Protein AF-A0A0R1UQC5-F1 (afdb_monomer_lite)

InterPro domains:
  IPR019931 LPXTG cell wall anchor motif [PF00746] (118-158)
  IPR019931 LPXTG cell wall anchor motif [PS50847] (125-158)

Structure (mmCIF, N/CA/C/O backbone):
data_AF-A0A0R1UQC5-F1
#
_entry.id   AF-A0A0R1UQC5-F1
#
loop_
_atom_site.group_PDB
_atom_site.id
_atom_site.type_symbol
_atom_site.label_atom_id
_atom_site.label_alt_id
_atom_site.label_comp_id
_atom_site.label_asym_id
_atom_site.label_entity_id
_atom_site.label_seq_id
_atom_site.pdbx_PDB_ins_code
_atom_site.Cartn_x
_atom_site.Cartn_y
_atom_site.Cartn_z
_atom_site.occupancy
_atom_site.B_iso_or_equiv
_atom_site.auth_seq_id
_atom_site.auth_comp_id
_atom_site.auth_asym_id
_atom_site.auth_atom_id
_atom_site.pdbx_PDB_model_num
ATOM 1 N N . MET A 1 1 ? 6.872 8.616 -10.775 1.00 82.56 1 MET A N 1
ATOM 2 C CA . MET A 1 1 ? 5.894 8.017 -9.847 1.00 82.56 1 MET A CA 1
ATOM 3 C C . MET A 1 1 ? 4.500 8.182 -10.432 1.00 82.56 1 MET A C 1
ATOM 5 O O . MET A 1 1 ? 4.263 9.197 -11.081 1.00 82.56 1 MET A O 1
ATOM 9 N N . ILE A 1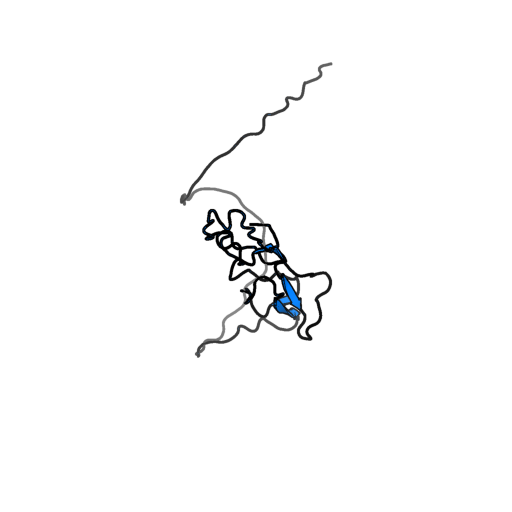 2 ? 3.625 7.192 -10.259 1.00 90.44 2 ILE A N 1
ATOM 10 C CA . ILE A 1 2 ? 2.199 7.293 -10.594 1.00 90.44 2 ILE A CA 1
ATOM 11 C C . ILE A 1 2 ? 1.441 7.068 -9.291 1.00 90.44 2 ILE A C 1
ATOM 13 O O . ILE A 1 2 ? 1.561 5.994 -8.711 1.00 90.44 2 ILE A O 1
ATOM 17 N N . ASP A 1 3 ? 0.690 8.068 -8.840 1.00 92.12 3 ASP A N 1
ATOM 18 C CA . ASP A 1 3 ? -0.016 8.006 -7.560 1.00 92.12 3 ASP A CA 1
ATOM 19 C C . ASP A 1 3 ? -0.950 6.790 -7.497 1.00 92.12 3 ASP A C 1
ATOM 21 O O . ASP A 1 3 ? -1.779 6.569 -8.386 1.00 92.12 3 ASP A O 1
ATOM 25 N N . GLY A 1 4 ? -0.803 5.993 -6.439 1.00 95.94 4 GLY A N 1
ATOM 26 C CA . GLY A 1 4 ? -1.564 4.766 -6.222 1.00 95.94 4 GLY A CA 1
ATOM 27 C C . GLY A 1 4 ? -1.036 3.543 -6.980 1.00 95.94 4 GLY A C 1
ATOM 28 O O . GLY A 1 4 ? -1.696 2.504 -6.968 1.00 95.94 4 GLY A O 1
ATOM 29 N N . TYR A 1 5 ? 0.130 3.633 -7.629 1.00 97.94 5 TYR A N 1
ATOM 30 C CA . TYR A 1 5 ? 0.761 2.514 -8.334 1.00 97.94 5 TYR A CA 1
ATOM 31 C C . TYR A 1 5 ? 2.260 2.419 -8.036 1.00 97.94 5 TYR A C 1
ATOM 33 O O . TYR A 1 5 ? 2.931 3.435 -7.890 1.00 97.94 5 TYR A O 1
ATOM 41 N N . TYR A 1 6 ? 2.803 1.204 -8.015 1.00 97.50 6 TYR A N 1
ATOM 42 C CA . TYR A 1 6 ? 4.239 0.935 -7.929 1.00 97.50 6 TYR A CA 1
ATOM 43 C C . TYR A 1 6 ? 4.742 0.273 -9.220 1.00 97.50 6 TYR A C 1
ATOM 45 O O . TYR A 1 6 ? 3.996 -0.445 -9.895 1.00 97.50 6 TYR A O 1
ATOM 53 N N . ALA A 1 7 ? 5.986 0.557 -9.593 1.00 96.69 7 ALA A N 1
ATOM 54 C CA . ALA A 1 7 ? 6.656 -0.035 -10.744 1.00 96.69 7 ALA A CA 1
ATOM 55 C C . ALA A 1 7 ? 7.235 -1.416 -10.401 1.00 96.69 7 ALA A C 1
ATOM 57 O O . ALA A 1 7 ? 7.593 -1.694 -9.259 1.00 96.69 7 ALA A O 1
ATOM 58 N N . ASP A 1 8 ? 7.364 -2.281 -11.404 1.00 95.19 8 ASP A N 1
ATOM 59 C CA . ASP A 1 8 ? 8.067 -3.561 -11.289 1.00 95.19 8 ASP A CA 1
ATOM 60 C C . ASP A 1 8 ? 9.596 -3.422 -11.247 1.00 95.19 8 ASP A C 1
ATOM 62 O O . ASP A 1 8 ? 10.276 -4.347 -10.801 1.00 95.19 8 ASP A O 1
ATOM 66 N N . VAL A 1 9 ? 10.126 -2.282 -11.694 1.00 91.75 9 VAL A N 1
ATOM 67 C CA . VAL A 1 9 ? 11.558 -1.964 -11.711 1.00 91.75 9 VAL A CA 1
ATOM 68 C C . VAL A 1 9 ? 11.817 -0.530 -11.250 1.00 91.75 9 VAL A C 1
ATOM 70 O O . VAL A 1 9 ? 11.026 0.372 -11.526 1.00 91.75 9 VAL A O 1
ATOM 73 N N . GLU A 1 10 ? 12.946 -0.325 -10.569 1.00 88.94 10 GLU A N 1
ATOM 74 C CA . GLU A 1 10 ? 13.385 0.990 -10.079 1.00 88.94 10 GLU A CA 1
ATOM 75 C C . GLU A 1 10 ? 13.829 1.900 -11.231 1.00 88.94 10 GLU A C 1
ATOM 77 O O . GLU A 1 10 ? 13.413 3.054 -11.336 1.00 88.94 10 GLU A O 1
ATOM 82 N N . GLU A 1 11 ? 14.606 1.342 -12.159 1.00 86.94 11 GLU A N 1
ATOM 83 C CA . GLU A 1 11 ? 15.095 2.036 -13.342 1.00 86.94 11 GLU A CA 1
ATOM 84 C C . GLU A 1 11 ? 14.754 1.255 -14.612 1.00 86.94 11 GLU A C 1
ATOM 86 O O . GLU A 1 11 ? 15.038 0.064 -14.751 1.00 86.94 11 GLU A O 1
ATOM 91 N N . ALA A 1 12 ? 14.179 1.952 -15.589 1.00 79.94 12 ALA A N 1
ATOM 92 C CA . ALA A 1 12 ? 13.994 1.425 -16.931 1.00 79.94 12 ALA A CA 1
ATOM 93 C C . ALA A 1 12 ? 15.250 1.718 -17.758 1.00 79.94 12 ALA A C 1
ATOM 95 O O . ALA A 1 12 ? 15.445 2.849 -18.206 1.00 79.94 12 ALA A O 1
ATOM 96 N N . GLY A 1 13 ? 16.126 0.734 -17.974 1.00 72.62 13 GLY A N 1
ATOM 97 C CA . GLY A 1 13 ? 17.359 1.006 -18.716 1.00 72.62 13 GLY A CA 1
ATOM 98 C C . GLY A 1 13 ? 18.441 -0.060 -18.615 1.00 72.62 13 GLY A C 1
ATOM 99 O O . GLY A 1 13 ? 18.204 -1.172 -18.161 1.00 72.62 13 GLY A O 1
ATOM 100 N N . GLY A 1 14 ? 19.641 0.288 -19.090 1.00 68.44 14 GLY A N 1
ATOM 101 C CA . GLY A 1 14 ? 20.833 -0.568 -19.024 1.00 68.44 14 GLY A CA 1
ATOM 102 C C . GLY A 1 14 ? 21.055 -1.486 -20.230 1.00 68.44 14 GLY A C 1
ATOM 103 O O . GLY A 1 14 ? 21.843 -2.424 -20.149 1.00 68.44 14 GLY A O 1
ATOM 104 N N . VAL A 1 15 ? 20.383 -1.240 -21.358 1.00 74.06 15 VAL A N 1
ATOM 105 C CA . VAL A 1 15 ? 20.489 -2.109 -22.538 1.00 74.06 15 VAL A CA 1
ATOM 106 C C . VAL A 1 15 ? 21.450 -1.510 -23.564 1.00 74.06 15 VAL A C 1
ATOM 108 O O . VAL A 1 15 ? 21.261 -0.388 -24.029 1.00 74.06 15 VAL A O 1
ATOM 111 N N . THR A 1 16 ? 22.479 -2.265 -23.946 1.00 78.50 16 THR A N 1
ATOM 112 C CA . THR A 1 16 ? 23.357 -1.914 -25.069 1.00 78.50 16 THR A CA 1
ATOM 113 C C . THR A 1 16 ? 22.694 -2.306 -26.389 1.00 78.50 16 THR A C 1
ATOM 115 O O . THR A 1 16 ? 22.308 -3.461 -26.571 1.00 78.50 16 THR A O 1
ATOM 118 N N . VAL A 1 17 ? 22.575 -1.352 -27.313 1.00 85.25 17 VAL A N 1
ATOM 119 C CA . VAL A 1 17 ? 22.159 -1.604 -28.702 1.00 85.25 17 VAL A CA 1
ATOM 120 C C . VAL A 1 17 ? 23.380 -1.933 -29.557 1.00 85.25 17 VAL A C 1
ATOM 122 O O . VAL A 1 17 ? 24.45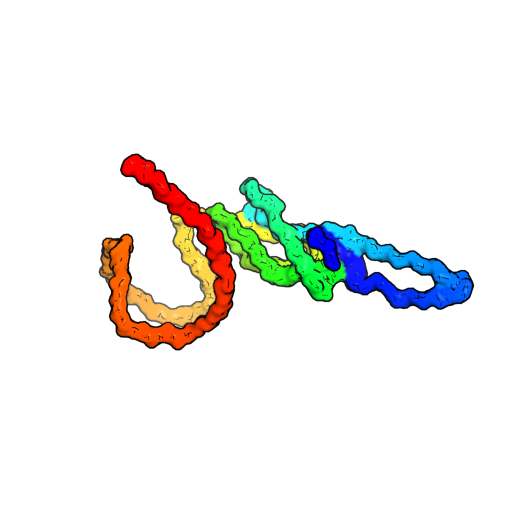7 -1.369 -29.352 1.00 85.25 17 VAL A O 1
ATOM 125 N N . THR A 1 18 ? 23.229 -2.836 -30.519 1.00 87.38 18 THR A N 1
ATOM 126 C CA . THR A 1 18 ? 24.282 -3.166 -31.493 1.00 87.38 18 THR A CA 1
ATOM 127 C C . THR A 1 18 ? 23.773 -2.895 -32.909 1.00 87.38 18 THR A C 1
ATOM 129 O O . THR A 1 18 ? 22.564 -2.795 -33.106 1.00 87.38 18 THR A O 1
ATOM 132 N N . PRO A 1 19 ? 24.647 -2.781 -33.928 1.00 91.31 19 PRO A N 1
ATOM 133 C CA . PRO A 1 19 ? 24.190 -2.690 -35.316 1.00 91.31 19 PRO A CA 1
ATOM 134 C C . PRO A 1 19 ? 23.297 -3.867 -35.742 1.00 91.31 19 PRO A C 1
ATOM 136 O O . PRO A 1 19 ? 22.377 -3.672 -36.531 1.00 91.31 19 PRO A O 1
ATOM 139 N N . ASP A 1 20 ? 23.547 -5.061 -35.192 1.00 91.88 20 ASP A N 1
ATOM 140 C CA . ASP A 1 20 ? 22.769 -6.279 -35.455 1.00 91.88 20 ASP A CA 1
ATOM 141 C C . ASP A 1 20 ? 21.440 -6.329 -34.681 1.00 91.88 20 ASP A C 1
ATOM 143 O O . ASP A 1 20 ? 20.511 -7.022 -35.091 1.00 91.88 20 ASP A O 1
ATOM 147 N N . ASP A 1 21 ? 21.333 -5.588 -33.575 1.00 86.69 21 ASP A N 1
ATOM 148 C CA . ASP A 1 21 ? 20.112 -5.454 -32.779 1.00 86.69 21 ASP A CA 1
ATOM 149 C C . ASP A 1 21 ? 19.897 -3.988 -32.350 1.00 86.69 21 ASP A C 1
ATOM 151 O O . ASP A 1 21 ? 20.170 -3.600 -31.203 1.00 86.69 21 ASP A O 1
ATOM 155 N N . PRO A 1 22 ? 19.463 -3.139 -33.303 1.00 87.75 22 PRO A N 1
ATOM 156 C CA . PRO A 1 22 ? 19.383 -1.697 -33.101 1.00 87.75 22 PRO A CA 1
ATOM 157 C C . PRO A 1 22 ? 18.138 -1.268 -32.315 1.00 87.75 22 PRO A C 1
ATOM 159 O O . PRO A 1 22 ? 18.077 -0.132 -31.849 1.00 87.75 22 PRO A O 1
ATOM 162 N N . ASN A 1 23 ? 17.139 -2.148 -32.172 1.00 89.31 23 ASN A N 1
ATOM 163 C CA . ASN A 1 23 ? 15.839 -1.815 -31.596 1.00 89.31 23 ASN A CA 1
ATOM 164 C C . ASN A 1 23 ? 15.593 -2.625 -30.323 1.00 89.31 23 ASN A C 1
ATOM 166 O O . ASN A 1 23 ? 15.302 -3.817 -30.375 1.00 89.31 23 ASN A O 1
ATOM 170 N N . LYS A 1 24 ? 15.628 -1.952 -29.173 1.00 86.12 24 LYS A N 1
ATOM 171 C CA . LYS A 1 24 ? 15.290 -2.545 -27.876 1.00 86.12 24 LYS A CA 1
ATOM 172 C C . LYS A 1 24 ? 14.020 -1.915 -27.329 1.00 86.12 24 LYS A C 1
ATOM 174 O O . LYS A 1 24 ? 13.871 -0.697 -27.340 1.00 86.12 24 LYS A O 1
ATOM 179 N N . VAL A 1 25 ? 13.122 -2.757 -26.829 1.00 86.88 25 VAL A N 1
ATOM 180 C CA . VAL A 1 25 ? 11.910 -2.331 -26.126 1.00 86.88 25 VAL A CA 1
ATOM 181 C C . VAL A 1 25 ? 12.072 -2.693 -24.660 1.00 86.88 25 VAL A C 1
ATOM 183 O O . VAL A 1 25 ? 12.304 -3.854 -24.329 1.00 86.88 25 VAL A O 1
ATOM 186 N N . ILE A 1 26 ? 11.947 -1.695 -23.792 1.00 87.50 26 ILE A N 1
ATOM 187 C CA . ILE A 1 26 ? 11.901 -1.868 -22.341 1.00 87.50 26 ILE A CA 1
ATOM 188 C C . ILE A 1 26 ? 10.454 -1.633 -21.928 1.00 87.50 26 ILE A C 1
ATOM 190 O O . ILE A 1 26 ? 9.863 -0.617 -22.289 1.00 87.50 26 ILE A O 1
ATOM 194 N N . THR A 1 27 ? 9.879 -2.594 -21.214 1.00 90.88 27 THR A N 1
ATOM 195 C CA . THR A 1 27 ? 8.518 -2.487 -20.683 1.00 90.88 27 THR A CA 1
ATOM 196 C C . THR A 1 27 ? 8.612 -2.307 -19.180 1.00 90.88 27 THR A C 1
ATOM 198 O O . THR A 1 27 ? 9.267 -3.104 -18.519 1.00 90.88 27 THR A O 1
ATOM 201 N N . VAL A 1 28 ? 7.962 -1.264 -18.670 1.00 93.88 28 VAL A N 1
ATOM 202 C CA . VAL A 1 28 ? 7.764 -1.034 -17.236 1.00 93.88 28 VAL A CA 1
ATOM 203 C C . VAL A 1 28 ? 6.299 -1.290 -16.940 1.00 93.88 28 VAL A C 1
ATOM 205 O O . VAL A 1 28 ? 5.424 -0.751 -17.627 1.00 93.88 28 VAL A O 1
ATOM 208 N N . THR A 1 29 ? 6.032 -2.106 -15.932 1.00 95.62 29 THR A N 1
ATOM 209 C CA . THR A 1 29 ? 4.675 -2.453 -15.518 1.00 95.62 29 THR A CA 1
ATOM 210 C C . THR A 1 29 ? 4.343 -1.746 -14.217 1.00 95.62 29 THR A C 1
ATOM 212 O O . THR A 1 29 ? 5.034 -1.918 -13.219 1.00 95.62 29 THR A O 1
ATOM 215 N N . TYR A 1 30 ? 3.236 -1.009 -14.204 1.00 96.69 30 TYR A N 1
ATOM 216 C CA . TYR A 1 30 ? 2.700 -0.399 -12.991 1.00 96.69 30 TYR A CA 1
ATOM 217 C C . TYR A 1 30 ? 1.567 -1.247 -12.418 1.00 96.69 30 TYR A C 1
ATOM 219 O O . TYR A 1 30 ? 0.666 -1.672 -13.147 1.00 96.69 30 TYR A O 1
ATOM 227 N N . LYS A 1 31 ? 1.604 -1.485 -11.107 1.00 98.19 31 LYS A N 1
ATOM 228 C CA . LYS A 1 31 ? 0.612 -2.266 -10.356 1.00 98.19 31 LYS A CA 1
ATOM 229 C C . LYS A 1 31 ? 0.023 -1.414 -9.233 1.00 98.19 31 LYS A C 1
ATOM 231 O O . LYS A 1 31 ? 0.741 -0.570 -8.710 1.00 98.19 31 LYS A O 1
ATOM 236 N N . PRO A 1 32 ? -1.258 -1.592 -8.875 1.00 98.25 32 PRO A N 1
ATOM 237 C CA . PRO A 1 32 ? -1.872 -0.802 -7.816 1.00 98.25 32 PRO A CA 1
ATOM 238 C C . PRO A 1 32 ? -1.183 -1.062 -6.475 1.00 98.25 32 PRO A C 1
ATOM 240 O O . PRO A 1 32 ? -0.767 -2.190 -6.200 1.00 98.25 32 PRO A O 1
ATOM 243 N N . VAL A 1 33 ? -1.090 -0.025 -5.648 1.00 98.38 33 VAL A N 1
ATOM 244 C CA . VAL A 1 33 ? -0.683 -0.180 -4.249 1.00 98.38 33 VAL A CA 1
ATOM 245 C C . VAL A 1 33 ? -1.811 -0.809 -3.433 1.00 98.38 33 VAL A C 1
ATOM 247 O O . VAL A 1 33 ? -2.996 -0.618 -3.726 1.00 98.38 33 VAL A O 1
ATOM 250 N N . GLY A 1 34 ? -1.435 -1.557 -2.403 1.00 98.50 34 GLY A N 1
ATOM 251 C CA . GLY A 1 34 ? -2.361 -2.071 -1.406 1.00 98.50 34 GLY A CA 1
ATOM 252 C C . GLY A 1 34 ? -2.880 -0.973 -0.479 1.00 98.50 34 GLY A C 1
ATOM 253 O O . GLY A 1 34 ? -2.547 0.213 -0.604 1.00 98.50 34 GLY A O 1
ATOM 254 N N . LYS A 1 35 ? -3.701 -1.374 0.487 1.00 98.38 35 LYS A N 1
ATOM 255 C CA . LYS A 1 35 ? -4.279 -0.472 1.487 1.00 98.38 35 LYS A CA 1
ATOM 256 C C . LYS A 1 35 ? -4.239 -1.046 2.900 1.00 98.38 35 LYS A C 1
ATOM 258 O O . LYS A 1 35 ? -4.234 -2.258 3.112 1.00 98.38 35 LYS A O 1
ATOM 263 N N . ILE A 1 36 ? -4.295 -0.165 3.889 1.00 98.56 36 ILE A N 1
ATOM 264 C CA . ILE A 1 36 ? -4.548 -0.521 5.285 1.00 98.56 36 ILE A CA 1
ATOM 265 C C . ILE A 1 36 ? -6.050 -0.790 5.429 1.00 98.56 36 ILE A C 1
ATOM 267 O O . ILE A 1 36 ? -6.854 0.117 5.210 1.00 98.56 36 ILE A O 1
ATOM 271 N N . VAL A 1 37 ? -6.439 -2.015 5.796 1.00 98.19 37 VAL A N 1
ATOM 272 C CA . VAL A 1 37 ? -7.845 -2.456 5.886 1.00 98.19 37 VAL A CA 1
ATOM 273 C C . VAL A 1 37 ? -8.268 -2.635 7.350 1.00 98.19 37 VAL A C 1
ATOM 275 O O . VAL A 1 37 ? -7.832 -3.592 7.994 1.00 98.19 37 VAL A O 1
ATOM 278 N N . PRO A 1 38 ? -9.136 -1.763 7.893 1.00 98.38 38 PRO A N 1
ATOM 279 C CA . PRO A 1 38 ? -9.712 -1.946 9.218 1.00 98.38 38 PRO A CA 1
ATOM 280 C C . PRO A 1 38 ? -10.632 -3.161 9.286 1.00 98.38 38 PRO A C 1
ATOM 282 O O . PRO A 1 38 ? -11.562 -3.302 8.487 1.00 98.38 38 PRO A O 1
ATOM 285 N N . LYS A 1 39 ? -10.396 -4.017 10.276 1.00 98.31 39 LYS A N 1
ATOM 286 C CA . LYS A 1 39 ? -11.221 -5.186 10.565 1.00 98.31 39 LYS A CA 1
ATOM 287 C C . LYS A 1 39 ? -11.582 -5.256 12.038 1.00 98.31 39 LYS A C 1
ATOM 289 O O . LYS A 1 39 ? -10.826 -4.783 12.885 1.00 98.31 39 LYS A O 1
ATOM 294 N N . ASP A 1 40 ? -12.721 -5.859 12.337 1.00 97.25 40 ASP A N 1
ATOM 295 C CA . ASP A 1 40 ? -13.101 -6.203 13.704 1.00 97.25 40 ASP A CA 1
ATOM 296 C C . ASP A 1 40 ? -12.250 -7.383 14.245 1.00 97.25 40 ASP A C 1
ATOM 298 O O . ASP A 1 40 ? -11.436 -7.960 13.507 1.00 97.25 40 ASP A O 1
ATOM 302 N N . PRO A 1 41 ? -12.383 -7.748 15.535 1.00 97.12 41 PRO A N 1
ATOM 303 C CA . PRO A 1 41 ? -11.655 -8.879 16.117 1.00 97.12 41 PRO A CA 1
ATOM 304 C C . PRO A 1 41 ? -11.971 -10.239 15.479 1.00 97.12 41 PRO A C 1
ATOM 306 O O . PRO A 1 41 ? -11.131 -11.135 15.533 1.00 97.12 41 PRO A O 1
ATOM 309 N N . ASP A 1 42 ? -13.140 -10.380 14.853 1.00 97.19 42 ASP A N 1
ATOM 310 C CA . ASP A 1 42 ? -13.573 -11.592 14.154 1.00 97.19 42 ASP A CA 1
ATOM 311 C C . ASP A 1 42 ? -13.087 -11.631 12.687 1.00 97.19 42 ASP A C 1
ATOM 313 O O . ASP A 1 42 ? -13.234 -12.641 11.997 1.00 97.19 42 ASP A O 1
ATOM 317 N N . GLY A 1 43 ? -12.462 -10.551 12.202 1.00 96.75 43 GLY A N 1
ATOM 318 C CA . GLY A 1 43 ? -11.896 -10.429 10.860 1.00 96.75 43 GLY A CA 1
ATOM 319 C C . GLY A 1 43 ? -12.858 -9.898 9.790 1.00 96.75 43 GLY A C 1
ATOM 320 O O . GLY A 1 43 ? -12.491 -9.912 8.603 1.00 96.75 43 GLY A O 1
ATOM 321 N N . HIS A 1 44 ? -14.043 -9.415 10.169 1.00 96.88 44 HIS A N 1
ATOM 322 C CA . HIS A 1 44 ? -14.976 -8.751 9.257 1.00 96.88 44 HIS A CA 1
ATOM 323 C C . HIS A 1 44 ? -14.593 -7.287 9.037 1.00 96.88 44 HIS A C 1
ATOM 325 O O . HIS A 1 44 ? -13.931 -6.657 9.859 1.00 96.88 44 HIS A O 1
ATOM 331 N N . GLU A 1 45 ? -15.011 -6.733 7.901 1.00 95.94 45 GLU A N 1
ATOM 332 C CA . GLU A 1 45 ? -14.828 -5.313 7.605 1.00 95.94 45 GLU A CA 1
ATOM 333 C C . GLU A 1 45 ? -15.699 -4.446 8.517 1.00 95.94 45 GLU A C 1
ATOM 335 O O . GLU A 1 45 ? -16.865 -4.757 8.769 1.00 95.94 45 GLU A O 1
ATOM 340 N N . ILE A 1 46 ? -15.151 -3.316 8.965 1.00 94.81 46 ILE A N 1
ATOM 341 C CA . ILE A 1 46 ? -15.912 -2.333 9.738 1.00 94.81 46 ILE A CA 1
ATOM 342 C C . ILE A 1 46 ? -16.728 -1.466 8.764 1.00 94.81 46 ILE A C 1
ATOM 344 O O . ILE A 1 46 ? -16.137 -0.783 7.919 1.00 94.81 46 ILE A O 1
ATOM 348 N N . PRO A 1 47 ? -18.072 -1.424 8.869 1.00 94.25 47 PRO A N 1
ATOM 349 C CA . PRO A 1 47 ? -18.910 -0.659 7.948 1.00 94.25 47 PRO A CA 1
ATOM 350 C C . PRO A 1 47 ? -18.496 0.814 7.841 1.00 94.25 47 PRO A C 1
ATOM 352 O O . PRO A 1 47 ? -18.199 1.466 8.842 1.00 94.25 47 PRO A O 1
ATOM 355 N N . GLY A 1 48 ? -18.481 1.344 6.616 1.00 94.75 48 GLY A N 1
ATOM 356 C CA . GLY A 1 48 ? -18.108 2.737 6.341 1.00 94.75 48 GLY A CA 1
ATOM 357 C C . GLY A 1 48 ? -16.604 3.034 6.387 1.00 94.75 48 GLY A C 1
ATOM 358 O O . GLY A 1 48 ? -16.227 4.188 6.199 1.00 94.75 48 GLY A O 1
ATOM 359 N N . ASN A 1 49 ? -15.750 2.025 6.593 1.00 95.12 49 ASN A N 1
ATOM 360 C CA . ASN A 1 49 ? -14.295 2.180 6.676 1.00 95.12 49 ASN A CA 1
ATOM 361 C C . ASN A 1 49 ? -13.594 1.316 5.604 1.00 95.12 49 ASN A C 1
ATOM 363 O O . ASN A 1 49 ? -13.070 0.252 5.922 1.00 95.12 49 ASN A O 1
ATOM 367 N N . PRO A 1 50 ? -13.567 1.752 4.327 1.00 91.88 50 PRO A N 1
ATOM 368 C CA . PRO A 1 50 ? -13.095 0.943 3.188 1.00 91.88 50 PRO A CA 1
ATOM 369 C C . PRO A 1 50 ? -11.570 0.701 3.134 1.00 91.88 50 PRO A C 1
ATOM 371 O O . PRO A 1 50 ? -11.080 0.030 2.223 1.00 91.88 50 PRO A O 1
ATOM 374 N N . GLY A 1 51 ? -10.820 1.244 4.094 1.00 95.06 51 GLY A N 1
ATOM 375 C CA . GLY A 1 51 ? -9.361 1.249 4.119 1.00 95.06 51 GLY A CA 1
ATOM 376 C C . GLY A 1 51 ? -8.738 2.471 3.444 1.00 95.06 51 GLY A C 1
ATOM 377 O O . GLY A 1 51 ? -9.401 3.201 2.707 1.00 95.06 51 GLY A O 1
ATOM 378 N N . VAL A 1 52 ? -7.461 2.706 3.740 1.00 97.44 52 VAL A N 1
ATOM 379 C CA . VAL A 1 52 ? -6.675 3.837 3.217 1.00 97.44 52 VAL A CA 1
ATOM 380 C C . VAL A 1 52 ? -5.509 3.280 2.400 1.00 97.44 52 VAL A C 1
ATOM 382 O O . VAL A 1 52 ? -4.783 2.440 2.935 1.00 97.44 52 VAL A O 1
ATOM 385 N N . PRO A 1 53 ? -5.355 3.664 1.117 1.00 97.94 53 PRO A N 1
ATOM 386 C CA . PRO A 1 53 ? -4.250 3.188 0.286 1.00 97.94 53 PRO A CA 1
ATOM 387 C C . PRO A 1 53 ? -2.908 3.632 0.864 1.00 97.94 53 PRO A C 1
ATOM 389 O O . PRO A 1 53 ? -2.830 4.702 1.467 1.00 97.94 53 PRO A O 1
ATOM 392 N N . TYR A 1 54 ? -1.867 2.832 0.646 1.00 98.31 54 TYR A N 1
ATOM 393 C CA . TYR A 1 54 ? -0.507 3.251 0.968 1.00 98.31 54 TYR A CA 1
ATOM 394 C C . TYR A 1 54 ? -0.073 4.440 0.108 1.00 98.31 54 TYR A C 1
ATOM 396 O O . TYR A 1 54 ? -0.437 4.568 -1.066 1.00 98.31 54 TYR A O 1
ATOM 404 N N . THR A 1 55 ? 0.740 5.298 0.699 1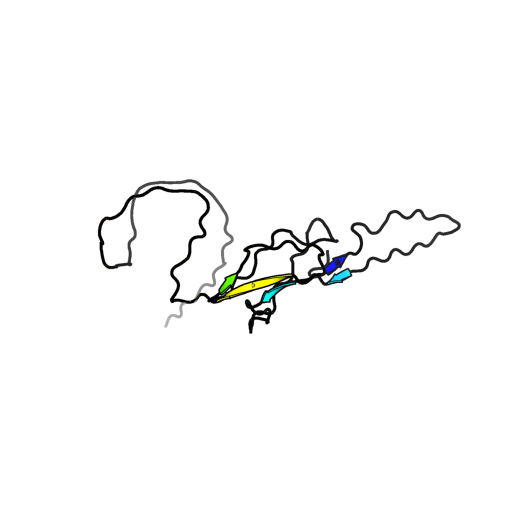.00 97.88 55 THR A N 1
ATOM 405 C CA . THR A 1 55 ? 1.401 6.419 0.047 1.00 97.88 55 THR A CA 1
ATOM 406 C C . THR A 1 55 ? 2.648 5.904 -0.658 1.00 97.88 55 THR A C 1
ATOM 408 O O . THR A 1 55 ? 3.514 5.305 -0.032 1.00 97.88 55 THR A O 1
ATOM 411 N N . ASN A 1 56 ? 2.790 6.143 -1.960 1.00 97.81 56 ASN A N 1
ATOM 412 C CA . ASN A 1 56 ? 4.013 5.785 -2.684 1.00 97.81 56 ASN A CA 1
ATOM 413 C C . ASN A 1 56 ? 5.273 6.413 -2.058 1.00 97.81 56 ASN A C 1
ATOM 415 O O . ASN A 1 56 ? 5.209 7.529 -1.540 1.00 97.81 56 ASN A O 1
ATOM 419 N N . ASP A 1 57 ? 6.416 5.724 -2.134 1.00 96.81 57 ASP A N 1
ATOM 420 C CA . ASP A 1 57 ? 7.699 6.312 -1.734 1.00 96.81 57 ASP A CA 1
ATOM 421 C C . ASP A 1 57 ? 8.162 7.305 -2.822 1.00 96.81 57 ASP A C 1
ATOM 423 O O . ASP A 1 57 ? 8.306 6.924 -3.988 1.00 96.81 57 ASP A O 1
ATOM 427 N N . PRO A 1 58 ? 8.398 8.590 -2.495 1.00 94.69 58 PRO A N 1
ATOM 428 C CA . PRO A 1 58 ? 8.843 9.573 -3.481 1.00 94.69 58 PRO A CA 1
ATOM 429 C C . PRO A 1 58 ? 10.252 9.310 -4.038 1.00 94.69 58 PRO A C 1
ATOM 431 O O . PRO A 1 58 ? 10.602 9.893 -5.067 1.00 94.69 58 PRO A O 1
ATOM 434 N N . ASN A 1 59 ? 11.057 8.474 -3.377 1.00 94.69 59 ASN A N 1
ATOM 435 C CA . ASN A 1 59 ? 12.432 8.151 -3.765 1.00 94.69 59 ASN A CA 1
ATOM 436 C C . ASN A 1 59 ? 12.581 6.739 -4.344 1.00 94.69 59 ASN A C 1
ATOM 438 O O . ASN A 1 59 ? 13.608 6.461 -4.955 1.00 94.69 59 ASN A O 1
ATOM 442 N N . ASP A 1 60 ? 11.578 5.876 -4.178 1.00 95.06 60 ASP A N 1
ATOM 443 C CA . ASP A 1 60 ? 11.574 4.511 -4.702 1.00 95.06 60 ASP A CA 1
ATOM 444 C C . ASP A 1 60 ? 10.268 4.245 -5.475 1.00 95.06 60 ASP A C 1
ATOM 446 O O . ASP A 1 60 ? 9.211 4.033 -4.876 1.00 95.06 60 ASP A O 1
ATOM 450 N N . PRO A 1 61 ? 10.299 4.214 -6.822 1.00 94.56 61 PRO A N 1
ATOM 451 C CA . PRO A 1 61 ? 9.102 3.977 -7.622 1.00 94.56 61 PRO A CA 1
ATOM 452 C C . PRO A 1 61 ? 8.555 2.549 -7.482 1.00 94.56 61 PRO A C 1
ATOM 454 O O . PRO A 1 61 ? 7.440 2.300 -7.948 1.00 94.56 61 PRO A O 1
ATOM 457 N N . THR A 1 62 ? 9.307 1.622 -6.883 1.00 96.56 62 THR A N 1
ATOM 458 C CA . THR A 1 62 ? 8.871 0.247 -6.606 1.00 96.56 62 THR A CA 1
ATOM 459 C C . THR A 1 62 ? 8.231 0.096 -5.230 1.00 96.56 62 THR A C 1
ATOM 461 O O . THR A 1 62 ? 7.631 -0.942 -4.965 1.00 96.56 62 THR A O 1
ATOM 464 N N . GLY A 1 63 ? 8.311 1.120 -4.378 1.00 96.62 63 GLY A N 1
ATOM 465 C CA . GLY A 1 63 ? 7.955 1.046 -2.968 1.00 96.62 63 GLY A CA 1
ATOM 466 C C . GLY A 1 63 ? 6.808 1.961 -2.534 1.00 96.62 63 GLY A C 1
ATOM 467 O O . GLY A 1 63 ? 6.215 2.731 -3.300 1.00 96.62 63 GLY A O 1
ATOM 468 N N . VAL A 1 64 ? 6.500 1.855 -1.245 1.00 98.31 64 VAL A N 1
ATOM 469 C CA . VAL A 1 64 ? 5.582 2.731 -0.510 1.00 98.31 64 VAL A CA 1
ATOM 470 C C . VAL A 1 64 ? 6.276 3.264 0.736 1.00 98.31 64 VAL A C 1
ATOM 472 O O . VAL A 1 64 ? 7.255 2.686 1.209 1.00 98.31 64 VAL A O 1
ATOM 475 N N . THR A 1 65 ? 5.762 4.367 1.266 1.00 97.56 65 THR A N 1
ATOM 476 C CA . THR A 1 65 ? 6.279 5.004 2.471 1.00 97.56 65 THR A CA 1
ATOM 477 C C . THR A 1 65 ? 6.145 4.034 3.655 1.00 97.56 65 THR A C 1
ATOM 479 O O . THR A 1 65 ? 5.074 3.466 3.867 1.00 97.56 65 THR A O 1
ATOM 482 N N . PRO A 1 66 ? 7.211 3.800 4.438 1.00 97.44 66 PRO A N 1
ATOM 483 C CA . PRO A 1 66 ? 7.132 2.946 5.616 1.00 97.44 66 PRO A CA 1
ATOM 484 C C . PRO A 1 66 ? 6.427 3.643 6.789 1.00 97.44 66 PRO A C 1
ATOM 486 O O . PRO A 1 66 ? 6.299 4.866 6.835 1.00 97.44 66 PRO A O 1
ATOM 489 N N . ASP A 1 67 ? 6.024 2.837 7.771 1.00 98.06 67 ASP A N 1
ATOM 490 C CA . ASP A 1 67 ? 5.455 3.257 9.054 1.00 98.06 67 ASP A CA 1
ATOM 491 C C . ASP A 1 67 ? 4.234 4.176 8.919 1.00 98.06 67 ASP A C 1
ATOM 493 O O . ASP A 1 67 ? 4.011 5.078 9.733 1.00 98.06 67 ASP A O 1
ATOM 497 N N . GLU A 1 68 ? 3.396 3.919 7.913 1.00 98.00 68 GLU A N 1
ATOM 498 C CA . GLU A 1 68 ? 2.195 4.710 7.686 1.00 98.00 68 GLU A CA 1
ATOM 499 C C . GLU A 1 68 ? 1.210 4.567 8.852 1.00 98.00 68 GLU A C 1
ATOM 501 O O . GLU A 1 68 ? 0.973 3.453 9.341 1.00 98.00 68 GLU A O 1
ATOM 506 N N . PRO A 1 69 ? 0.626 5.681 9.324 1.00 98.06 69 PRO A N 1
ATOM 507 C CA . PRO A 1 69 ? -0.306 5.658 10.437 1.00 98.06 69 PRO A CA 1
ATOM 508 C C . PRO A 1 69 ? -1.586 4.914 10.057 1.00 98.06 69 PRO A C 1
ATOM 510 O O . PRO A 1 69 ? -2.128 5.074 8.963 1.00 98.06 69 PRO A O 1
ATOM 513 N N . VAL A 1 70 ? -2.121 4.134 10.995 1.00 98.12 70 VAL A N 1
ATOM 514 C CA . VAL A 1 70 ? -3.437 3.515 10.802 1.00 98.12 70 VAL A CA 1
ATOM 515 C C . VAL A 1 70 ? -4.554 4.564 10.937 1.00 98.12 70 VAL A C 1
ATOM 517 O O . VAL A 1 70 ? -4.423 5.502 11.728 1.00 98.12 70 VAL A O 1
ATOM 520 N N . PRO A 1 71 ? -5.687 4.415 10.227 1.00 95.88 71 PRO A N 1
ATOM 521 C CA . PRO A 1 71 ? -6.818 5.333 10.352 1.00 95.88 71 PRO A CA 1
ATOM 522 C C . PRO A 1 71 ? -7.403 5.377 11.770 1.00 95.88 71 PRO A C 1
ATOM 524 O O . PRO A 1 71 ? -7.564 4.347 12.425 1.00 95.88 71 PRO A O 1
ATOM 527 N N . THR A 1 72 ? -7.813 6.555 12.231 1.00 95.94 72 THR A N 1
ATOM 528 C CA . THR A 1 72 ? -8.601 6.681 13.465 1.00 95.94 72 THR A CA 1
ATOM 529 C C . THR A 1 72 ? -10.069 6.391 13.170 1.00 95.94 72 THR A C 1
ATOM 531 O O . THR A 1 72 ? -10.676 7.074 12.347 1.00 95.94 72 THR A O 1
ATOM 534 N N . ILE A 1 73 ? -10.658 5.425 13.877 1.00 96.06 73 ILE A N 1
ATOM 535 C CA . ILE A 1 73 ? -12.081 5.082 13.759 1.00 96.06 73 ILE A CA 1
ATOM 536 C C . ILE A 1 73 ? -12.776 5.417 15.086 1.00 96.06 73 ILE A C 1
ATOM 538 O O . ILE A 1 73 ? -12.405 4.854 16.119 1.00 96.06 73 ILE A O 1
ATOM 542 N N . PRO A 1 74 ? -13.773 6.325 15.102 1.00 94.81 74 PRO A N 1
ATOM 543 C CA . PRO A 1 74 ? -14.493 6.671 16.324 1.00 94.81 74 PRO A CA 1
ATOM 544 C C . PRO A 1 74 ? -15.092 5.441 17.015 1.00 94.81 74 PRO A C 1
ATOM 546 O O . PRO A 1 74 ? -15.789 4.649 16.387 1.00 94.81 74 PRO A O 1
ATOM 549 N N . GLY A 1 75 ? -14.840 5.305 18.318 1.00 94.69 75 GLY A N 1
ATOM 550 C CA . GLY A 1 75 ? -15.341 4.184 19.119 1.00 94.69 75 GLY A CA 1
ATOM 551 C C . GLY A 1 75 ? -14.521 2.895 19.017 1.00 94.69 75 GLY A C 1
ATOM 552 O O . GLY A 1 75 ? -14.966 1.883 19.548 1.00 94.69 75 GLY A O 1
ATOM 553 N N . TYR A 1 76 ? -13.341 2.915 18.387 1.00 96.88 76 TYR A N 1
ATOM 554 C CA . TYR A 1 76 ? -12.450 1.757 18.282 1.00 96.88 76 TYR A CA 1
ATOM 555 C C . TYR A 1 76 ? -10.999 2.097 18.651 1.00 96.88 76 TYR A C 1
ATOM 557 O O . TYR A 1 76 ? -10.534 3.215 18.428 1.00 96.88 76 TYR A O 1
ATOM 565 N N . THR A 1 77 ? -10.267 1.095 19.138 1.00 97.75 77 THR A N 1
ATOM 566 C CA . THR A 1 77 ? -8.815 1.137 19.363 1.00 97.75 77 THR A CA 1
ATOM 567 C C . THR A 1 77 ? -8.122 0.128 18.441 1.00 97.75 77 THR A C 1
ATOM 569 O O . THR A 1 77 ? -8.456 -1.058 18.504 1.00 97.75 77 THR A O 1
ATOM 572 N N . PRO A 1 78 ? -7.159 0.543 17.597 1.00 98.12 78 PRO A N 1
ATOM 573 C CA . PRO A 1 78 ? -6.395 -0.387 16.771 1.00 98.12 78 PRO A CA 1
ATOM 574 C C . PRO A 1 78 ? -5.354 -1.157 17.596 1.00 98.12 78 PRO A C 1
ATOM 576 O O . PRO A 1 78 ? -4.829 -0.651 18.588 1.00 98.12 78 PRO A O 1
ATOM 579 N N . ASN A 1 79 ? -4.994 -2.364 17.159 1.00 98.12 79 ASN A N 1
ATOM 580 C CA . ASN A 1 79 ? -3.963 -3.177 17.819 1.00 98.12 79 ASN A CA 1
ATOM 581 C C . ASN A 1 79 ? -2.517 -2.705 17.559 1.00 98.12 79 ASN A C 1
ATOM 583 O O . ASN A 1 79 ? -1.595 -3.141 18.247 1.00 98.12 79 ASN A O 1
ATOM 587 N N . LYS A 1 80 ? -2.317 -1.834 16.567 1.00 97.56 80 LYS A N 1
ATOM 588 C CA . LYS A 1 80 ? -1.046 -1.187 16.214 1.00 97.56 80 LYS A CA 1
ATOM 589 C C . LYS A 1 80 ? -1.319 0.203 15.654 1.00 97.56 80 LYS A C 1
ATOM 591 O O . LYS A 1 80 ? -2.389 0.441 15.108 1.00 97.56 80 LYS A O 1
ATOM 596 N N . THR A 1 81 ? -0.360 1.112 15.776 1.00 97.75 81 THR A N 1
ATOM 597 C CA . THR A 1 81 ? -0.522 2.515 15.360 1.00 97.75 81 THR A CA 1
ATOM 598 C C . THR A 1 81 ? 0.050 2.816 13.980 1.00 97.75 81 THR A C 1
ATOM 600 O O . THR A 1 81 ? -0.361 3.795 13.365 1.00 97.75 81 THR A O 1
ATOM 603 N N . THR A 1 82 ? 0.973 1.989 13.489 1.00 98.31 82 THR A N 1
ATOM 604 C CA . THR A 1 82 ? 1.603 2.135 12.172 1.00 98.31 82 THR A CA 1
ATOM 605 C C . THR A 1 82 ? 1.690 0.797 11.447 1.00 98.31 82 THR A C 1
ATOM 607 O O . THR A 1 82 ? 1.576 -0.274 12.061 1.00 98.31 82 THR A O 1
ATOM 610 N N . VAL A 1 83 ? 1.864 0.852 10.126 1.00 97.75 83 VAL A N 1
ATOM 611 C CA . VAL A 1 83 ? 2.045 -0.318 9.268 1.00 97.75 83 VAL A CA 1
ATOM 612 C C . VAL A 1 83 ? 3.088 -0.041 8.193 1.00 97.75 83 VAL A C 1
ATOM 614 O O . VAL A 1 83 ? 2.997 0.951 7.483 1.00 97.75 83 VAL A O 1
ATOM 617 N N . THR A 1 84 ? 3.993 -0.998 8.009 1.00 97.25 84 THR A N 1
ATOM 618 C CA . THR A 1 84 ? 4.846 -1.114 6.822 1.00 97.25 84 THR A CA 1
ATOM 619 C C . THR A 1 84 ? 4.472 -2.414 6.113 1.00 97.25 84 THR A C 1
ATOM 621 O O . THR A 1 84 ? 4.562 -3.473 6.746 1.00 97.25 84 THR A O 1
ATOM 624 N N . PRO A 1 85 ? 3.991 -2.381 4.859 1.00 96.88 85 PRO A N 1
ATOM 625 C CA . PRO A 1 85 ? 3.684 -3.603 4.131 1.00 96.88 85 PRO A CA 1
ATOM 626 C C . PRO A 1 85 ? 4.976 -4.290 3.677 1.00 96.88 85 PRO A C 1
ATOM 628 O O . PRO A 1 85 ? 5.958 -3.638 3.337 1.00 96.88 85 PRO A O 1
ATOM 631 N N . ASN A 1 86 ? 4.967 -5.624 3.626 1.00 94.81 86 ASN A N 1
ATOM 632 C CA . ASN A 1 86 ? 6.094 -6.383 3.068 1.00 94.81 86 ASN A CA 1
ATOM 633 C C . ASN A 1 86 ? 6.166 -6.269 1.537 1.00 94.81 86 ASN A C 1
ATOM 635 O O . ASN A 1 86 ? 7.223 -6.473 0.947 1.00 94.81 86 ASN A O 1
ATOM 639 N N . ASN A 1 87 ? 5.028 -5.990 0.900 1.00 96.94 87 ASN A N 1
ATOM 640 C CA . ASN A 1 87 ? 4.875 -5.855 -0.539 1.00 96.94 87 ASN A CA 1
ATOM 641 C C . ASN A 1 87 ? 3.967 -4.645 -0.819 1.00 96.94 87 ASN A C 1
ATOM 643 O O . ASN A 1 87 ? 2.859 -4.601 -0.279 1.00 96.94 87 ASN A O 1
ATOM 647 N N . PRO A 1 88 ? 4.384 -3.684 -1.662 1.00 97.50 88 PRO A N 1
ATOM 648 C CA . PRO A 1 88 ? 3.617 -2.468 -1.960 1.00 97.50 88 PRO A CA 1
ATOM 649 C C . PRO A 1 88 ? 2.216 -2.744 -2.520 1.00 97.50 88 PRO A C 1
ATOM 651 O O . PRO A 1 88 ? 1.337 -1.902 -2.373 1.00 97.50 88 PRO A O 1
ATOM 654 N N . GLY A 1 89 ? 1.992 -3.902 -3.152 1.00 97.94 89 GLY A N 1
ATOM 655 C CA . GLY A 1 89 ? 0.703 -4.287 -3.735 1.00 97.94 89 GLY A CA 1
ATOM 656 C C . GLY A 1 89 ? -0.240 -5.052 -2.800 1.00 97.94 89 GLY A C 1
ATOM 657 O O . GLY A 1 89 ? -1.295 -5.493 -3.255 1.00 97.94 89 GLY A O 1
ATOM 658 N N . GLU A 1 90 ? 0.129 -5.274 -1.535 1.00 97.75 90 GLU A N 1
ATOM 659 C CA . GLU A 1 90 ? -0.662 -6.086 -0.602 1.00 97.75 90 GLU A CA 1
ATOM 660 C C . GLU A 1 90 ? -1.474 -5.244 0.382 1.00 97.75 90 GLU A C 1
ATOM 662 O O . GLU A 1 90 ? -0.969 -4.319 1.016 1.00 97.75 90 GLU A O 1
ATOM 667 N N . ASP A 1 91 ? -2.743 -5.616 0.554 1.00 98.19 91 ASP A N 1
ATOM 668 C CA . ASP A 1 91 ? -3.592 -5.061 1.601 1.00 98.19 91 ASP A CA 1
ATOM 669 C C . ASP A 1 91 ? -3.151 -5.588 2.971 1.00 98.19 91 ASP A C 1
ATOM 671 O O . ASP A 1 91 ? -3.025 -6.799 3.173 1.00 98.19 91 ASP A O 1
ATOM 675 N N . THR A 1 92 ? -2.995 -4.694 3.949 1.00 98.19 92 THR A N 1
ATOM 676 C CA . THR A 1 92 ? -2.685 -5.095 5.325 1.00 98.19 92 THR A CA 1
ATOM 677 C C . THR A 1 92 ? -3.899 -4.935 6.231 1.00 98.19 92 THR A C 1
ATOM 679 O O . THR A 1 92 ? -4.318 -3.804 6.500 1.00 98.19 92 THR A O 1
ATOM 682 N N . PRO A 1 93 ? -4.446 -6.032 6.784 1.00 98.00 93 PRO A N 1
ATOM 683 C CA . PRO A 1 93 ? -5.498 -5.942 7.778 1.00 98.00 93 PRO A CA 1
ATOM 684 C C . PRO A 1 93 ? -4.961 -5.401 9.111 1.00 98.00 93 PRO A C 1
ATOM 686 O O . PRO A 1 93 ? -3.861 -5.747 9.561 1.00 98.00 93 PRO A O 1
ATOM 689 N N . VAL A 1 94 ? -5.767 -4.571 9.766 1.00 98.62 94 VAL A N 1
ATOM 690 C CA . VAL A 1 94 ? -5.522 -4.059 11.119 1.00 98.62 94 VAL A CA 1
ATOM 691 C C . VAL A 1 94 ? -6.756 -4.327 11.957 1.00 98.62 94 VAL A C 1
ATOM 693 O O . VAL A 1 94 ? -7.860 -3.969 11.557 1.00 98.62 94 VAL A O 1
ATOM 696 N N . THR A 1 95 ? -6.568 -4.959 13.112 1.00 98.56 95 THR A N 1
ATOM 697 C CA . THR A 1 95 ? -7.668 -5.266 14.026 1.00 98.56 95 THR A CA 1
ATOM 698 C C . THR A 1 95 ? -7.987 -4.050 14.884 1.00 98.56 95 THR A C 1
ATOM 700 O O . THR A 1 95 ? -7.097 -3.482 15.518 1.00 98.56 95 THR A O 1
ATOM 703 N N . TYR A 1 96 ? -9.263 -3.691 14.929 1.00 98.31 96 TYR A N 1
ATOM 704 C CA . TYR A 1 96 ? -9.825 -2.614 15.730 1.00 98.31 96 TYR A CA 1
ATOM 705 C C . TYR A 1 96 ? -10.805 -3.200 16.743 1.00 98.31 96 TYR A C 1
ATOM 707 O O . TYR A 1 96 ? -11.800 -3.823 16.376 1.00 98.31 96 TYR A O 1
ATOM 715 N N . THR A 1 97 ? -10.544 -2.962 18.023 1.00 97.81 97 THR A N 1
ATOM 716 C CA . THR A 1 97 ? -11.406 -3.407 19.121 1.00 97.81 97 THR A CA 1
ATOM 717 C C . THR A 1 97 ? -12.355 -2.274 19.519 1.00 97.81 97 THR A C 1
ATOM 719 O O . THR A 1 97 ? -11.872 -1.160 19.743 1.00 97.81 97 THR A O 1
ATOM 722 N N . PRO A 1 98 ? -13.676 -2.510 19.628 1.00 95.38 98 PRO A N 1
ATOM 723 C CA . PRO A 1 98 ? -14.612 -1.516 20.142 1.00 95.38 98 PRO A CA 1
ATOM 724 C C . PRO A 1 98 ? -14.208 -1.025 21.536 1.00 95.38 98 PRO A C 1
ATOM 726 O O . PRO A 1 98 ? -13.822 -1.811 22.403 1.00 95.38 98 PRO A O 1
ATOM 729 N N . ILE A 1 99 ? -14.323 0.277 21.768 1.00 93.31 99 ILE A N 1
ATOM 730 C CA . ILE A 1 99 ? -14.127 0.874 23.087 1.00 93.31 99 ILE A CA 1
ATOM 731 C C . ILE A 1 99 ? -15.400 0.605 23.891 1.00 93.31 99 ILE A C 1
ATOM 733 O O . ILE A 1 99 ? -16.409 1.295 23.739 1.00 93.31 99 ILE A O 1
ATOM 737 N N . ASN A 1 100 ? -15.366 -0.413 24.748 1.00 83.69 100 ASN A N 1
ATOM 738 C CA . ASN A 1 100 ? -16.422 -0.624 25.728 1.00 83.69 100 ASN A CA 1
ATOM 739 C C . ASN A 1 100 ? -16.319 0.489 26.779 1.00 83.69 100 ASN A C 1
ATOM 741 O O . ASN A 1 100 ? -15.348 0.548 27.529 1.00 83.69 100 ASN A O 1
ATOM 745 N N . ASN A 1 101 ? -17.326 1.362 26.866 1.00 59.72 101 ASN A N 1
ATOM 746 C CA . ASN A 1 101 ? -17.366 2.435 27.872 1.00 59.72 101 ASN A CA 1
ATOM 747 C C . ASN A 1 101 ? -17.457 1.921 29.328 1.00 59.72 101 ASN A C 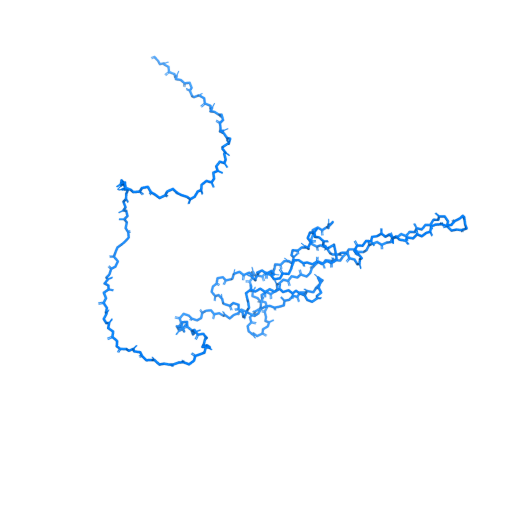1
ATOM 749 O O . ASN A 1 101 ? -17.412 2.725 30.257 1.00 59.72 101 ASN A O 1
ATOM 753 N N . ASP A 1 102 ? -17.536 0.603 29.529 1.00 56.06 102 ASP A N 1
ATOM 754 C CA . ASP A 1 102 ? -17.528 -0.055 30.838 1.00 56.06 102 ASP A CA 1
ATOM 755 C C . ASP A 1 102 ? -16.131 -0.539 31.277 1.00 56.06 102 ASP A C 1
ATOM 757 O O . ASP A 1 102 ? -15.962 -0.974 32.418 1.00 56.06 102 ASP A O 1
ATOM 761 N N . GLU A 1 103 ? -15.105 -0.429 30.423 1.00 47.38 103 GLU A N 1
ATOM 762 C CA . GLU A 1 103 ? -13.743 -0.859 30.747 1.00 47.38 103 GLU A CA 1
ATOM 763 C C . GLU A 1 103 ? -12.786 0.342 30.777 1.00 47.38 103 GLU A C 1
ATOM 765 O O . GLU A 1 103 ? -12.314 0.862 29.768 1.00 47.38 103 GLU A O 1
ATOM 770 N N . LYS A 1 104 ? -12.528 0.811 32.003 1.00 39.34 104 LYS A N 1
ATOM 771 C CA . LYS A 1 104 ? -11.464 1.759 32.359 1.00 39.34 104 LYS A CA 1
ATOM 772 C C . LYS A 1 104 ? -10.168 1.405 31.598 1.00 39.34 104 LYS A C 1
ATOM 774 O O . LYS A 1 104 ? -9.827 0.225 31.564 1.00 39.34 104 LYS A O 1
ATOM 779 N N . PRO A 1 105 ? -9.406 2.381 31.061 1.00 40.47 105 PRO A N 1
ATOM 780 C CA . PRO A 1 105 ? -8.235 2.093 30.236 1.00 40.47 105 PRO A CA 1
ATOM 781 C C . PRO A 1 105 ? -7.247 1.193 30.987 1.00 40.47 105 PRO A C 1
ATOM 783 O O . PRO A 1 105 ? -6.679 1.587 32.011 1.00 40.47 105 PRO A O 1
ATOM 786 N N . VAL A 1 106 ? -7.060 -0.025 30.475 1.00 38.22 106 VAL A N 1
ATOM 787 C CA . VAL A 1 106 ? -5.998 -0.937 30.895 1.00 38.22 106 VAL A CA 1
ATOM 788 C C . VAL A 1 106 ? -4.702 -0.393 30.305 1.00 38.22 106 VAL A C 1
ATOM 790 O O . VAL A 1 106 ? -4.394 -0.574 29.131 1.00 38.22 106 VAL A O 1
ATOM 793 N N . ALA A 1 107 ? -3.960 0.343 31.129 1.00 38.25 107 ALA A N 1
ATOM 794 C CA . ALA A 1 107 ? -2.565 0.638 30.865 1.00 38.25 107 ALA A CA 1
ATOM 795 C C . ALA A 1 107 ? -1.811 -0.698 30.818 1.00 38.25 107 ALA A C 1
ATOM 797 O O . ALA A 1 107 ? -1.716 -1.392 31.830 1.00 38.25 107 ALA A O 1
ATOM 798 N N . ASN A 1 108 ? -1.300 -1.076 29.648 1.00 38.69 108 ASN A N 1
ATOM 799 C CA . ASN A 1 108 ? -0.435 -2.241 29.547 1.00 38.69 108 ASN A CA 1
ATOM 800 C C . ASN A 1 108 ? 0.838 -2.002 30.367 1.00 38.69 108 ASN A C 1
ATOM 802 O O . ASN A 1 108 ? 1.579 -1.042 30.160 1.00 38.69 108 ASN A O 1
ATOM 806 N N . HIS A 1 109 ? 1.046 -2.905 31.319 1.00 35.06 109 HIS A N 1
ATOM 807 C CA . HIS A 1 109 ? 2.195 -2.989 32.198 1.00 35.06 109 HIS A CA 1
ATOM 808 C C . HIS A 1 109 ? 3.454 -3.411 31.429 1.00 35.06 109 HIS A C 1
ATOM 810 O O . HIS A 1 109 ? 3.470 -4.453 30.775 1.00 35.06 109 HIS A O 1
ATOM 816 N N . HIS A 1 110 ? 4.535 -2.649 31.595 1.00 37.28 110 HIS A N 1
ATOM 817 C CA . HIS A 1 110 ? 5.906 -3.146 31.489 1.00 37.28 110 HIS A CA 1
ATOM 818 C C . HIS A 1 110 ? 6.723 -2.507 32.629 1.00 37.28 110 HIS A C 1
ATOM 820 O O . HIS A 1 110 ? 6.918 -1.293 32.629 1.00 37.28 110 HIS A O 1
ATOM 826 N N . GLY A 1 111 ? 7.160 -3.316 33.605 1.00 31.03 111 GLY A N 1
ATOM 827 C CA . GLY A 1 111 ? 8.137 -2.951 34.647 1.00 31.03 111 GLY A CA 1
ATOM 828 C C . GLY A 1 111 ? 7.595 -2.781 36.079 1.00 31.03 111 GLY A C 1
ATOM 829 O O . GLY A 1 111 ? 6.639 -2.051 36.319 1.00 31.03 111 GLY A O 1
ATOM 830 N N . ASP A 1 112 ? 8.229 -3.459 37.034 1.00 34.06 112 ASP A N 1
ATOM 831 C CA . ASP A 1 112 ? 7.826 -3.720 38.426 1.00 34.06 112 ASP A CA 1
ATOM 832 C C . ASP A 1 112 ? 7.907 -2.530 39.445 1.00 34.06 112 ASP A C 1
ATOM 834 O O . ASP A 1 112 ? 8.931 -1.866 39.544 1.00 34.06 112 ASP A O 1
ATOM 838 N N . VAL A 1 113 ? 6.800 -2.289 40.192 1.00 33.62 113 VAL A N 1
ATOM 839 C CA . VAL A 1 113 ? 6.540 -2.066 41.668 1.00 33.62 113 VAL A CA 1
ATOM 840 C C . VAL A 1 113 ? 7.637 -1.424 42.591 1.00 33.62 113 VAL A C 1
ATOM 842 O O . VAL A 1 113 ? 8.785 -1.823 42.434 1.00 33.62 113 VAL A O 1
ATOM 845 N N . PRO A 1 114 ? 7.364 -0.571 43.651 1.00 37.19 114 PRO A N 1
ATOM 846 C CA . PRO A 1 114 ? 6.144 -0.453 44.500 1.00 37.19 114 PRO A CA 1
ATOM 847 C C . PRO A 1 114 ? 5.574 0.946 44.904 1.00 37.19 114 PRO A C 1
ATOM 849 O O . PRO A 1 114 ? 6.283 1.907 45.172 1.00 37.19 114 PRO A O 1
ATOM 852 N N . THR A 1 115 ? 4.247 0.939 45.121 1.00 28.97 115 THR A N 1
ATOM 853 C CA . THR A 1 115 ? 3.449 1.469 46.263 1.00 28.97 115 THR A CA 1
ATOM 854 C C . THR A 1 115 ? 3.540 2.940 46.726 1.00 28.97 115 THR A C 1
ATOM 856 O O . THR A 1 115 ? 4.412 3.306 47.504 1.00 28.97 115 THR A O 1
ATOM 859 N N . SER A 1 116 ? 2.465 3.714 46.493 1.00 29.28 116 SER A N 1
ATOM 860 C CA . SER A 1 116 ? 1.783 4.488 47.557 1.00 29.28 116 SER A CA 1
ATOM 861 C C . SER A 1 116 ? 0.316 4.813 47.194 1.00 29.28 116 SER A C 1
ATOM 863 O O . SER A 1 116 ? -0.033 5.042 46.040 1.00 29.28 116 SER A O 1
ATOM 865 N N . LYS A 1 117 ? -0.562 4.786 48.200 1.00 26.95 117 LYS A N 1
ATOM 866 C CA . LYS A 1 117 ? -2.004 5.129 48.218 1.00 26.95 117 LYS A CA 1
ATOM 867 C C . LYS A 1 117 ? -2.233 5.909 49.535 1.00 26.95 117 LYS A C 1
ATOM 869 O O . LYS A 1 117 ? -1.472 5.629 50.463 1.00 26.95 117 LYS A O 1
ATOM 874 N N . PRO A 1 118 ? -3.304 6.706 49.771 1.00 39.28 118 PRO A N 1
ATOM 875 C CA . PRO A 1 118 ? -4.159 7.570 48.924 1.00 39.28 118 PRO A CA 1
ATOM 876 C C . PRO A 1 118 ? -4.260 9.032 49.454 1.00 39.28 118 PRO A C 1
ATOM 878 O O . PRO A 1 118 ? -4.247 9.215 50.668 1.00 39.28 118 PRO A O 1
ATOM 881 N N . THR A 1 119 ? -4.588 10.048 48.628 1.00 24.55 119 THR A N 1
ATOM 882 C CA . THR A 1 119 ? -5.206 11.283 49.185 1.00 24.55 119 THR A CA 1
ATOM 883 C C . THR A 1 119 ? -6.104 12.084 48.221 1.00 24.55 119 THR A C 1
ATOM 885 O O . THR A 1 119 ? -5.636 12.632 47.237 1.00 24.55 119 THR A O 1
ATOM 888 N N . LYS A 1 120 ? -7.386 12.158 48.615 1.00 27.19 120 LYS A N 1
ATOM 889 C CA . LYS A 1 120 ? -8.430 13.207 48.503 1.00 27.19 120 LYS A CA 1
ATOM 890 C C . LYS A 1 120 ? -8.762 13.950 47.194 1.00 27.19 120 LYS A C 1
ATOM 892 O O . LYS A 1 120 ? -7.934 14.551 46.532 1.00 27.19 120 LYS A O 1
ATOM 897 N N . ALA A 1 121 ? -10.080 14.001 46.990 1.00 32.88 121 ALA A N 1
ATOM 898 C CA . ALA A 1 121 ? -10.852 14.802 46.053 1.00 32.88 121 ALA A CA 1
ATOM 899 C C . ALA A 1 121 ? -10.720 16.324 46.242 1.00 32.88 121 ALA A C 1
ATOM 901 O O . ALA A 1 121 ? -10.634 16.804 47.371 1.00 32.88 121 ALA A O 1
ATOM 902 N N . MET A 1 122 ? -10.822 17.029 45.117 1.00 25.84 122 MET A N 1
ATOM 903 C CA . MET A 1 122 ? -11.217 18.427 44.892 1.00 25.84 122 MET A CA 1
ATOM 904 C C . MET A 1 122 ? -11.456 18.519 43.377 1.00 25.84 122 MET A C 1
ATOM 906 O O . MET A 1 122 ? -10.737 17.874 42.624 1.00 25.84 122 MET A O 1
ATOM 910 N N . ASP A 1 123 ? -12.366 19.271 42.795 1.00 27.00 123 ASP A N 1
ATOM 911 C CA . ASP A 1 123 ? -13.591 19.969 43.164 1.00 27.00 123 ASP A CA 1
ATOM 912 C C . ASP A 1 123 ? -14.159 20.400 41.786 1.00 27.00 123 ASP A C 1
ATOM 914 O O . ASP A 1 123 ? -13.464 20.347 40.768 1.00 27.00 123 ASP A O 1
ATOM 918 N N . THR A 1 124 ? -15.432 20.740 41.715 1.00 29.69 124 THR A N 1
ATOM 919 C CA . THR A 1 124 ? -16.199 20.983 40.480 1.00 29.69 124 THR A CA 1
ATOM 920 C C . THR A 1 124 ? -15.656 22.075 39.524 1.00 29.69 124 THR A C 1
ATOM 922 O O . THR A 1 124 ? -14.949 22.988 39.937 1.00 29.69 124 THR A O 1
ATOM 925 N N . LEU A 1 125 ? -16.051 21.974 38.239 1.00 32.25 125 LEU A N 1
ATOM 926 C CA . LEU A 1 125 ? -15.810 22.888 37.093 1.00 32.25 125 LEU A CA 1
ATOM 927 C C . LEU A 1 125 ? -15.929 24.401 37.408 1.00 32.25 125 LEU A C 1
ATOM 929 O O . LEU A 1 125 ? -16.835 24.789 38.147 1.00 32.25 125 LEU A O 1
ATOM 933 N N . PRO A 1 126 ? -15.132 25.273 36.741 1.00 32.81 126 PRO A N 1
ATOM 934 C CA . PRO A 1 126 ? -15.669 26.026 35.584 1.00 32.81 126 PRO A CA 1
ATOM 935 C C . PRO A 1 126 ? -14.655 26.333 34.450 1.00 32.81 126 PRO A C 1
ATOM 937 O O . PRO A 1 126 ? -13.465 26.517 34.688 1.00 32.81 126 PRO A O 1
ATOM 940 N N . GLN A 1 127 ? -15.141 26.491 33.210 1.00 30.73 127 GLN A N 1
ATOM 941 C CA . GLN A 1 127 ? -14.363 27.052 32.092 1.00 30.73 127 GLN A CA 1
ATOM 942 C C . GLN A 1 127 ? -15.114 28.220 31.439 1.00 30.73 127 GLN A C 1
ATOM 944 O O . GLN A 1 127 ? -16.060 27.973 30.702 1.00 30.73 127 GLN A O 1
ATOM 949 N N . THR A 1 128 ? -14.630 29.454 31.654 1.00 32.78 128 THR A N 1
ATOM 950 C CA . THR A 1 128 ? -14.637 30.582 30.691 1.00 32.78 128 THR A CA 1
ATOM 951 C C . THR A 1 128 ? -13.688 31.712 31.137 1.00 32.78 128 THR A C 1
ATOM 953 O O . THR A 1 128 ? -13.878 32.255 32.220 1.00 32.78 128 THR A O 1
ATOM 956 N N . GLY A 1 129 ? -12.768 32.114 30.242 1.00 28.98 129 GLY A N 1
ATOM 957 C CA . GLY A 1 129 ? -12.276 33.493 30.031 1.00 28.98 129 GLY A CA 1
ATOM 958 C C . GLY A 1 129 ? -11.133 34.047 30.904 1.00 28.98 129 GLY A C 1
ATOM 959 O O . GLY A 1 129 ? -11.244 34.097 32.121 1.00 28.98 129 GLY A O 1
ATOM 960 N N . SER A 1 130 ? -10.083 34.606 30.285 1.00 37.62 130 SER A N 1
ATOM 961 C CA . SER A 1 130 ? -9.919 36.075 30.168 1.00 37.62 130 SER A CA 1
ATOM 962 C C . SER A 1 130 ? -8.554 36.494 29.590 1.00 37.62 130 SER A C 1
ATOM 964 O O . SER A 1 130 ? -7.557 35.784 29.699 1.00 37.62 130 SER A O 1
ATOM 966 N N . GLU A 1 131 ? -8.572 37.644 28.915 1.00 39.84 131 GLU A N 1
ATOM 967 C CA . GLU A 1 131 ? -7.447 38.402 28.363 1.00 39.84 131 GLU A CA 1
ATOM 968 C C . GLU A 1 131 ? -6.627 39.114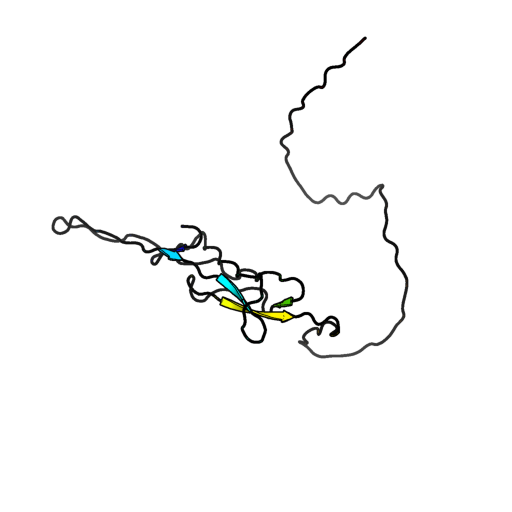 29.461 1.00 39.84 131 GLU A C 1
ATOM 970 O O . GLU A 1 131 ? -7.209 39.489 30.469 1.00 39.84 131 GLU A O 1
ATOM 975 N N . ASN A 1 132 ? -5.349 39.401 29.144 1.00 38.12 132 ASN A N 1
ATOM 976 C CA . ASN A 1 132 ? -4.550 40.609 29.462 1.00 38.12 132 ASN A CA 1
ATOM 977 C C . ASN A 1 132 ? -3.292 40.563 30.395 1.00 38.12 132 ASN A C 1
ATOM 979 O O . ASN A 1 132 ? -3.313 40.171 31.554 1.00 38.12 132 ASN A O 1
ATOM 983 N N . ASP A 1 133 ? -2.194 41.052 29.786 1.00 39.38 133 ASP A N 1
ATOM 984 C CA . ASP A 1 133 ? -1.056 41.866 30.261 1.00 39.38 133 ASP A CA 1
ATOM 985 C C . ASP A 1 133 ? 0.161 41.305 31.064 1.00 39.38 133 ASP A C 1
ATOM 987 O O . ASP A 1 133 ? 0.162 41.157 32.281 1.00 39.38 133 ASP A O 1
ATOM 991 N N . ASN A 1 134 ? 1.293 41.242 30.328 1.00 42.69 134 ASN A N 1
ATOM 992 C CA . ASN A 1 134 ? 2.713 41.426 30.713 1.00 42.69 134 ASN A CA 1
ATOM 993 C C . ASN A 1 134 ? 3.535 40.270 31.334 1.00 42.69 134 ASN A C 1
ATOM 995 O O . ASN A 1 134 ? 3.979 40.362 32.475 1.00 42.69 134 ASN A O 1
ATOM 999 N N . ALA A 1 135 ? 3.942 39.287 30.519 1.00 39.41 135 ALA A N 1
ATOM 1000 C CA . ALA A 1 135 ? 5.300 38.722 30.587 1.00 39.41 135 ALA A CA 1
ATOM 1001 C C . ALA A 1 135 ? 5.708 38.118 29.232 1.00 39.41 135 ALA A C 1
ATOM 1003 O O . ALA A 1 135 ? 5.135 37.149 28.740 1.00 39.41 135 ALA A O 1
ATOM 1004 N N . LEU A 1 136 ? 6.711 38.737 28.622 1.00 32.47 136 LEU A N 1
ATOM 1005 C CA . LEU A 1 136 ? 7.329 38.376 27.355 1.00 32.47 136 LEU A CA 1
ATOM 1006 C C . LEU A 1 136 ? 7.968 36.972 27.452 1.00 32.47 136 LEU A C 1
ATOM 1008 O O . LEU A 1 136 ? 8.956 36.796 28.159 1.00 32.47 136 LEU A O 1
ATOM 1012 N N . SER A 1 137 ? 7.458 35.986 26.710 1.00 40.59 137 SER A N 1
ATOM 1013 C CA . SER A 1 137 ? 8.247 34.819 26.286 1.00 40.59 137 SER A CA 1
ATOM 1014 C C . SER A 1 137 ? 8.191 34.731 24.760 1.00 40.59 137 SER A C 1
ATOM 1016 O O . SER A 1 137 ? 7.288 34.165 24.155 1.00 40.59 137 SER A O 1
ATOM 1018 N N . ILE A 1 138 ? 9.146 35.412 24.125 1.00 40.97 138 ILE A N 1
ATOM 1019 C CA . ILE A 1 138 ? 9.417 35.330 22.688 1.00 40.97 138 ILE A CA 1
ATOM 1020 C C . ILE A 1 138 ? 10.370 34.154 22.473 1.00 40.97 138 ILE A C 1
ATOM 1022 O O . ILE A 1 138 ? 11.473 34.199 23.006 1.00 40.97 138 ILE A O 1
ATOM 1026 N N . LEU A 1 139 ? 9.966 33.157 21.679 1.00 35.91 139 LEU A N 1
ATOM 1027 C CA . LEU A 1 139 ? 10.815 32.250 20.878 1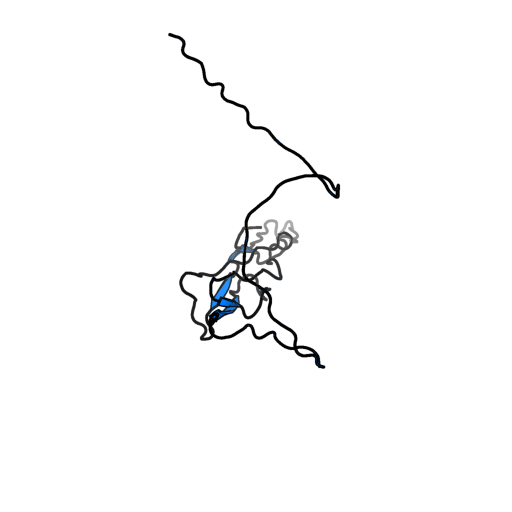.00 35.91 139 LEU A CA 1
ATOM 1028 C C . LEU A 1 139 ? 9.881 31.254 20.158 1.00 35.91 139 LEU A C 1
ATOM 1030 O O . LEU A 1 139 ? 9.264 30.434 20.820 1.00 35.91 139 LEU A O 1
ATOM 1034 N N . GLY A 1 140 ? 9.669 31.243 18.841 1.00 34.72 140 GLY A N 1
ATOM 1035 C CA . GLY A 1 140 ? 10.126 32.050 17.707 1.00 34.72 140 GLY A CA 1
ATOM 1036 C C . GLY A 1 140 ? 9.152 31.801 16.528 1.00 34.72 140 GLY A C 1
ATOM 1037 O O . GLY A 1 140 ? 8.500 30.765 16.492 1.00 34.72 140 GLY A O 1
ATOM 1038 N N . LEU A 1 141 ? 8.821 32.826 15.728 1.00 38.53 141 LEU A N 1
ATOM 1039 C CA . LEU A 1 141 ? 9.407 33.145 14.404 1.00 38.53 141 LEU A CA 1
ATOM 1040 C C . LEU A 1 141 ? 8.917 32.189 13.287 1.00 38.53 141 LEU A C 1
ATOM 1042 O O . LEU A 1 141 ? 9.100 30.992 13.402 1.00 38.53 141 LEU A O 1
ATOM 1046 N N . SER A 1 142 ? 8.358 32.595 12.144 1.00 38.22 142 SER A N 1
ATOM 1047 C CA . SER A 1 142 ? 8.110 33.914 11.546 1.00 38.22 142 SER A CA 1
ATOM 1048 C C . SER A 1 142 ? 7.466 33.735 10.155 1.00 38.22 142 SER A C 1
ATOM 1050 O O . SER A 1 142 ? 7.837 32.796 9.463 1.00 38.22 142 SER A O 1
ATOM 1052 N N . ALA A 1 143 ? 6.668 34.737 9.742 1.00 41.03 143 ALA A N 1
ATOM 1053 C CA . ALA A 1 143 ? 6.526 35.294 8.376 1.00 41.03 143 ALA A CA 1
ATOM 1054 C C . ALA A 1 143 ? 5.889 34.407 7.269 1.00 41.03 143 ALA A C 1
ATOM 1056 O O . ALA A 1 143 ? 6.150 33.224 7.182 1.00 41.03 143 ALA A O 1
ATOM 1057 N N . MET A 1 144 ? 5.073 34.888 6.323 1.00 41.75 144 MET A N 1
ATOM 1058 C CA . MET A 1 144 ? 4.735 36.245 5.881 1.00 41.75 144 MET A CA 1
ATOM 1059 C C . MET A 1 144 ? 3.439 36.195 5.041 1.00 41.75 144 MET A C 1
ATOM 1061 O O . MET A 1 144 ? 3.132 35.195 4.399 1.00 41.75 144 MET A O 1
ATOM 1065 N N . SER A 1 145 ? 2.692 37.298 5.053 1.00 44.12 145 SER A N 1
ATOM 1066 C CA . SER A 1 145 ? 1.382 37.503 4.425 1.00 44.12 145 SER A CA 1
ATOM 1067 C C . SER A 1 145 ? 1.407 37.625 2.901 1.00 44.12 145 SER A C 1
ATOM 1069 O O . SER A 1 145 ? 2.355 38.199 2.373 1.00 44.12 145 SER A O 1
ATOM 1071 N N . LEU A 1 146 ? 0.266 37.376 2.247 1.00 40.97 146 LEU A N 1
ATOM 1072 C CA . LEU A 1 146 ? -0.197 38.254 1.165 1.00 40.97 146 LEU A CA 1
ATOM 1073 C C . LEU A 1 146 ? -1.678 38.618 1.343 1.00 40.97 146 LEU A C 1
ATOM 1075 O O . LEU A 1 146 ? -2.563 37.771 1.427 1.00 40.97 146 LEU A O 1
ATOM 1079 N N . MET A 1 147 ? -1.880 39.930 1.456 1.00 43.56 147 MET A N 1
ATOM 1080 C CA . MET A 1 147 ? -3.125 40.667 1.636 1.00 43.56 147 MET A CA 1
ATOM 1081 C C . MET A 1 147 ? -4.180 40.404 0.556 1.00 43.56 147 MET A C 1
ATOM 1083 O O . MET A 1 147 ? -3.885 40.306 -0.632 1.00 43.56 147 MET A O 1
ATOM 1087 N N . ALA A 1 148 ? -5.435 40.474 0.999 1.00 44.12 148 ALA A N 1
ATOM 1088 C CA . ALA A 1 148 ? -6.597 40.806 0.189 1.00 44.12 148 ALA A CA 1
ATOM 1089 C C . ALA A 1 148 ? -6.516 42.247 -0.356 1.00 44.12 148 ALA A C 1
ATOM 1091 O O . ALA A 1 148 ? -6.123 43.162 0.370 1.00 44.12 148 ALA A O 1
ATOM 1092 N N . MET A 1 149 ? -6.984 42.479 -1.589 1.00 47.31 149 MET A N 1
ATOM 1093 C CA . MET A 1 149 ? -7.423 43.813 -2.011 1.00 47.31 149 MET A CA 1
ATOM 1094 C C . MET A 1 149 ? -8.943 43.960 -1.889 1.00 47.31 149 MET A C 1
ATOM 1096 O O . MET A 1 149 ? -9.730 43.106 -2.287 1.00 47.31 149 MET A O 1
ATOM 1100 N N . VAL A 1 150 ? -9.292 45.094 -1.290 1.00 46.94 150 VAL A N 1
ATOM 1101 C CA . VAL A 1 150 ? -10.578 45.587 -0.800 1.00 46.94 150 VAL A CA 1
ATOM 1102 C C . VAL A 1 150 ? -11.484 46.095 -1.929 1.00 46.94 150 VAL A C 1
ATOM 1104 O O . VAL A 1 150 ? -11.031 46.801 -2.825 1.00 46.94 150 VAL A O 1
ATOM 1107 N N . GLY A 1 151 ? -12.794 45.845 -1.820 1.00 42.59 151 GLY A N 1
ATOM 1108 C CA . GLY A 1 151 ? -13.839 46.574 -2.547 1.00 42.59 151 GLY A CA 1
ATOM 1109 C C . GLY A 1 151 ? -14.476 47.673 -1.683 1.00 42.59 151 GLY A C 1
ATOM 1110 O O . GLY A 1 151 ? -15.091 47.381 -0.659 1.00 42.59 151 GLY A O 1
ATOM 1111 N N . LEU A 1 152 ? -14.355 48.940 -2.100 1.00 49.66 152 LEU A N 1
ATOM 1112 C CA . LEU A 1 152 ? -15.030 50.101 -1.498 1.00 49.66 152 LEU A CA 1
ATOM 1113 C C . LEU A 1 152 ? -16.546 50.083 -1.789 1.00 49.66 152 LEU A C 1
ATOM 1115 O O . LEU A 1 152 ? -16.962 50.072 -2.949 1.00 49.66 152 LEU A O 1
ATOM 1119 N N . LYS A 1 153 ? -17.388 50.200 -0.752 1.00 52.59 153 LYS A N 1
ATOM 1120 C CA . LYS A 1 153 ? -18.824 50.515 -0.892 1.00 52.59 153 LYS A CA 1
ATOM 1121 C C . LYS A 1 153 ? -19.036 52.026 -1.078 1.00 52.59 153 LYS A C 1
ATOM 1123 O O . LYS A 1 153 ? -18.542 52.832 -0.294 1.00 52.59 153 LYS A O 1
ATOM 1128 N N . ARG A 1 154 ? -19.817 52.408 -2.098 1.00 54.47 154 ARG A N 1
ATOM 1129 C CA . ARG A 1 154 ? -20.265 53.790 -2.369 1.00 54.47 154 ARG A CA 1
ATOM 1130 C C . ARG A 1 154 ? -21.442 54.185 -1.465 1.00 54.47 154 ARG A C 1
ATOM 1132 O O . ARG A 1 154 ? -22.398 53.430 -1.317 1.00 54.47 154 ARG A O 1
ATOM 1139 N N . LYS A 1 155 ? -21.376 55.404 -0.923 1.00 50.59 155 LYS A N 1
ATOM 1140 C CA . LYS A 1 155 ? -22.419 56.103 -0.153 1.00 50.59 155 LYS A CA 1
ATOM 1141 C C . LYS A 1 155 ? -23.439 56.742 -1.106 1.00 50.59 155 LYS A C 1
ATOM 1143 O O . LYS A 1 155 ? -23.044 57.523 -1.970 1.00 50.59 155 LYS A O 1
ATOM 1148 N N . LYS A 1 156 ? -24.733 56.446 -0.938 1.00 49.38 156 LYS A N 1
ATOM 1149 C CA . LYS A 1 156 ? -25.833 57.238 -1.515 1.00 49.38 156 LYS A CA 1
ATOM 1150 C C . LYS A 1 156 ? -26.173 58.368 -0.539 1.00 49.38 156 LYS A C 1
ATOM 1152 O O . LYS A 1 156 ? -26.290 58.126 0.659 1.00 49.38 156 LYS A O 1
ATOM 1157 N N . ARG A 1 157 ? -26.248 59.588 -1.067 1.00 50.72 157 ARG A N 1
ATOM 1158 C CA . ARG A 1 157 ? -26.873 60.755 -0.438 1.00 50.72 157 ARG A CA 1
ATOM 1159 C C . ARG A 1 157 ? -28.280 60.862 -1.026 1.00 50.72 157 ARG A C 1
ATOM 1161 O O . ARG A 1 157 ? -28.399 60.664 -2.234 1.00 50.72 157 ARG A O 1
ATOM 1168 N N . ASP A 1 158 ? -29.255 61.166 -0.184 1.00 59.41 158 ASP A N 1
ATOM 1169 C CA . ASP A 1 158 ? -30.408 61.987 -0.563 1.00 59.41 158 ASP A CA 1
ATOM 1170 C C . ASP A 1 158 ? -30.143 63.410 -0.053 1.00 59.41 158 ASP A C 1
ATOM 1172 O O . ASP A 1 158 ? -29.443 63.529 0.987 1.00 59.41 158 ASP A O 1
#

Foldseek 3Di:
DDWQKAKPDQDFDDDDADPVRNDDDTDIDIAGFAFEFEAEPVRHGDPPPRTDGFACDPNGSRAGDAFQAGDDDPQWDWPDGTGGDPGRRDYHYIYIYGDDPVDDDDDDDDDDDDDDDDDDDDDDDDDDDDDDDDDDDADDDDDDDDDDDDDDDDDDDD

Sequence (158 aa):
MIDGYYADVEEAGGVTVTPDDPNKVITVTYKPVGKIVPKDPDGHEIPGNPGVPYTNDPNDPTGVTPDEPVPTIPGYTPNKTTVTPNNPGEDTPVTYTPINNDEKPVANHHGDVPTSKPTKAMDTLPQTGSENDNALSILGLSAMSLMAMVGLKRKKRD

Secondary structure (DSSP, 8-state):
-BTTEEES-S----PPPBTTB--------EEE--EEEEE-TTSPBPTT---EEPPBPSS-TT-B-SSEEPPP-TTEEES-SEE--SSTT--EEEEEEE--TTS-------S-----------------------------------PPPPPPPPPPP-

Radius of gyration: 28.82 Å; chains: 1; bounding box: 55×74×85 Å

pLDDT: mean 74.02, std 27.4, range [24.55, 98.62]

Organism: NCBI:txid1423742